Protein AF-A0A3R9S4I0-F1 (afdb_monomer_lite)

Organism: Acinetobacter baumannii (NCBI:txid470)

Structure (mmCIF, N/CA/C/O backbone):
data_AF-A0A3R9S4I0-F1
#
_entry.id   AF-A0A3R9S4I0-F1
#
loop_
_atom_site.group_PDB
_atom_site.id
_atom_site.type_symbol
_atom_site.label_atom_id
_atom_site.label_alt_id
_atom_site.label_comp_id
_atom_site.label_asym_id
_atom_site.label_entity_id
_atom_site.label_seq_id
_atom_site.pdbx_PDB_ins_code
_atom_site.Cartn_x
_atom_site.Cartn_y
_atom_site.Cartn_z
_atom_site.occupancy
_atom_site.B_iso_or_equiv
_atom_site.auth_seq_id
_atom_site.auth_comp_id
_atom_site.auth_asym_id
_atom_site.auth_atom_id
_atom_site.pdbx_PDB_model_num
ATOM 1 N N . VAL A 1 1 ? -3.640 3.268 -1.991 1.00 96.69 1 VAL A N 1
ATOM 2 C CA . VAL A 1 1 ? -4.602 4.396 -2.080 1.00 96.69 1 VAL A CA 1
ATOM 3 C C . VAL A 1 1 ? -4.513 5.235 -0.817 1.00 96.69 1 VAL A C 1
ATOM 5 O O . VAL A 1 1 ? -4.550 4.664 0.266 1.00 96.69 1 VAL A O 1
ATOM 8 N N . VAL A 1 2 ? -4.365 6.554 -0.951 1.00 97.88 2 VAL A N 1
ATOM 9 C CA . VAL A 1 2 ? -4.078 7.468 0.178 1.00 97.88 2 VAL A CA 1
ATOM 10 C C . VAL A 1 2 ? -5.160 8.528 0.419 1.00 97.88 2 VAL A C 1
ATOM 12 O O . VAL A 1 2 ? -5.052 9.306 1.353 1.00 97.88 2 VAL A O 1
ATOM 15 N N . ASN A 1 3 ? -6.200 8.583 -0.416 1.00 97.00 3 ASN A N 1
ATOM 16 C CA . ASN A 1 3 ? -7.254 9.605 -0.363 1.00 97.00 3 ASN A CA 1
ATOM 17 C C . ASN A 1 3 ? -8.606 9.070 0.139 1.00 97.00 3 ASN A C 1
ATOM 19 O O . ASN A 1 3 ? -9.626 9.736 -0.023 1.00 97.00 3 ASN A O 1
ATOM 23 N N . PHE A 1 4 ? -8.641 7.863 0.701 1.00 98.06 4 PHE A N 1
ATOM 24 C CA . PHE A 1 4 ? -9.850 7.365 1.349 1.00 98.06 4 PHE A CA 1
ATOM 25 C C . PHE A 1 4 ? -10.040 8.006 2.727 1.00 98.06 4 PHE A C 1
ATOM 27 O O . PHE A 1 4 ? -9.054 8.371 3.372 1.00 98.06 4 PHE A O 1
ATOM 34 N N . PRO A 1 5 ? -11.291 8.121 3.213 1.00 98.00 5 PRO A N 1
ATOM 35 C CA . PRO A 1 5 ? -11.536 8.422 4.615 1.00 98.00 5 PRO A CA 1
ATOM 36 C C . PRO A 1 5 ? -10.815 7.412 5.512 1.00 98.00 5 PRO A C 1
ATOM 38 O O . PRO A 1 5 ? -10.690 6.235 5.160 1.00 98.00 5 PRO A O 1
ATOM 41 N N . LYS A 1 6 ? -10.367 7.867 6.684 1.00 97.88 6 LYS A N 1
ATOM 42 C CA . LYS A 1 6 ? -9.698 6.998 7.657 1.00 97.88 6 LYS A CA 1
ATOM 43 C C . LYS A 1 6 ? -10.622 5.840 8.045 1.00 97.88 6 LYS A C 1
ATOM 45 O O . LYS A 1 6 ? -11.802 6.053 8.323 1.00 97.88 6 LYS A O 1
ATOM 50 N N . LYS A 1 7 ? -10.088 4.619 8.073 1.00 98.25 7 LYS A N 1
ATOM 51 C CA . LYS A 1 7 ? -10.846 3.398 8.369 1.00 98.25 7 LYS A CA 1
ATOM 52 C C . LYS A 1 7 ? -10.517 2.890 9.769 1.00 98.25 7 LYS A C 1
ATOM 54 O O . LYS A 1 7 ? -9.364 2.572 10.051 1.00 98.25 7 LYS A O 1
ATOM 59 N N . GLN A 1 8 ? -11.529 2.753 10.624 1.00 98.38 8 GLN A N 1
ATOM 60 C CA . GLN A 1 8 ? -11.376 2.099 11.925 1.00 98.38 8 GLN A CA 1
ATOM 61 C C . GLN A 1 8 ? -11.270 0.575 11.745 1.00 98.38 8 GLN A C 1
ATOM 63 O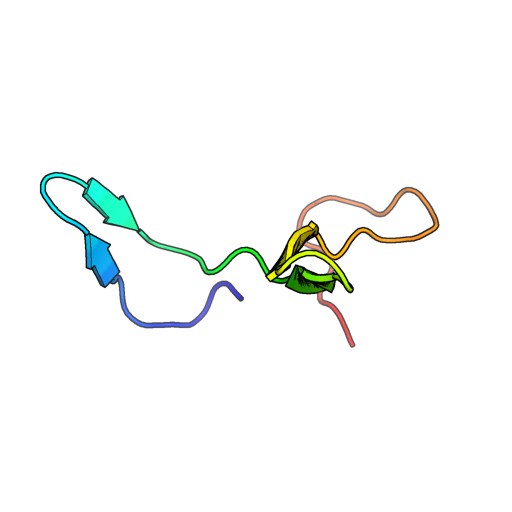 O . GLN A 1 8 ? -12.137 -0.039 11.121 1.00 98.38 8 GLN A O 1
ATOM 68 N N . ILE A 1 9 ? -10.215 -0.037 12.288 1.00 98.06 9 ILE A N 1
ATOM 69 C CA . ILE A 1 9 ? -9.958 -1.484 12.258 1.00 98.06 9 ILE A CA 1
ATOM 70 C C . ILE A 1 9 ? -9.557 -1.927 13.668 1.00 98.06 9 ILE A C 1
ATOM 72 O O . ILE A 1 9 ? -8.403 -1.793 14.080 1.00 98.06 9 ILE A O 1
ATOM 76 N N . GLY A 1 10 ? -10.524 -2.444 14.429 1.00 97.75 10 GLY A N 1
ATOM 77 C CA . GLY A 1 10 ? -10.299 -2.774 15.838 1.00 97.75 10 GLY A CA 1
ATOM 78 C C . GLY A 1 10 ? -9.807 -1.537 16.605 1.00 97.75 10 GLY A C 1
ATOM 79 O O . GLY A 1 10 ? -10.478 -0.510 16.529 1.00 97.75 10 GLY A O 1
ATOM 80 N N . PRO A 1 11 ? -8.657 -1.584 17.304 1.00 98.06 11 PRO A N 1
ATOM 81 C CA . PRO A 1 11 ? -8.094 -0.429 18.009 1.00 98.06 11 PRO A CA 1
ATOM 82 C C . PRO A 1 11 ? -7.275 0.522 17.114 1.00 98.06 11 PRO A C 1
ATOM 84 O O . PRO A 1 11 ? -6.830 1.563 17.588 1.00 98.06 11 PRO A O 1
ATOM 87 N N . ILE A 1 12 ? -7.046 0.183 15.841 1.00 98.38 12 ILE A N 1
ATOM 88 C CA . ILE A 1 12 ? -6.173 0.938 14.933 1.00 98.38 12 ILE A CA 1
ATOM 89 C C . ILE A 1 12 ? -7.015 1.757 13.955 1.00 98.38 12 ILE A C 1
ATOM 91 O O . ILE A 1 12 ? -8.023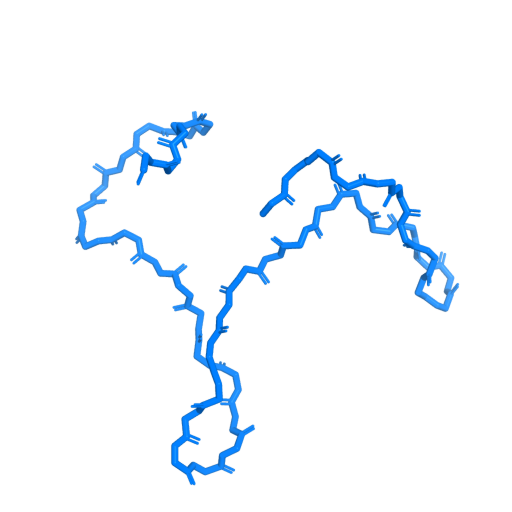 1.287 13.430 1.00 98.38 12 ILE A O 1
ATOM 95 N N . GLN A 1 13 ? -6.560 2.970 13.656 1.00 98.25 13 GLN A N 1
ATOM 96 C CA . GLN A 1 13 ? -7.133 3.814 12.614 1.00 98.25 13 GLN A CA 1
ATOM 97 C C . GLN A 1 13 ? -6.208 3.826 11.389 1.00 98.25 13 GLN A C 1
ATOM 99 O O . GLN A 1 13 ? -5.129 4.410 11.422 1.00 98.25 13 GLN A O 1
ATOM 104 N N . SER A 1 14 ? -6.625 3.168 10.308 1.00 98.25 14 SER A N 1
ATOM 105 C CA . SER A 1 14 ? -5.878 3.084 9.050 1.00 98.25 14 SER A CA 1
ATOM 106 C C . SER A 1 14 ? -6.111 4.325 8.183 1.00 98.25 14 SER A C 1
ATOM 108 O O . SER A 1 14 ? -7.249 4.761 8.002 1.00 98.25 14 SER A O 1
ATOM 110 N N . GLU A 1 15 ? -5.035 4.885 7.632 1.00 98.50 15 GLU A N 1
ATOM 111 C CA . GLU A 1 15 ? -5.065 6.099 6.797 1.00 98.50 15 GLU A CA 1
ATOM 112 C C . GLU A 1 15 ? -4.799 5.818 5.309 1.00 98.50 15 GLU A C 1
ATOM 114 O O . GLU A 1 15 ? -4.895 6.714 4.475 1.00 98.50 15 GLU A O 1
ATOM 119 N N . CYS A 1 16 ? -4.478 4.574 4.949 1.00 97.69 16 CYS A N 1
ATOM 120 C CA . CYS A 1 16 ? -4.217 4.181 3.572 1.00 97.69 16 CYS A CA 1
ATOM 121 C C . CYS A 1 16 ? -4.604 2.720 3.318 1.00 97.69 16 CYS A C 1
ATOM 123 O O . CYS A 1 16 ? -4.591 1.878 4.214 1.00 97.69 16 CYS A O 1
ATOM 125 N N . LEU A 1 17 ? -4.930 2.416 2.063 1.00 97.75 17 LEU A N 1
ATOM 126 C CA . LEU A 1 17 ? -5.130 1.049 1.587 1.00 97.75 17 LEU A CA 1
ATOM 127 C C . LEU A 1 17 ? -3.897 0.606 0.799 1.00 97.75 17 LEU A C 1
ATOM 129 O O . LEU A 1 17 ? -3.625 1.163 -0.271 1.00 97.75 17 LEU A O 1
ATOM 133 N N . VAL A 1 18 ? -3.188 -0.402 1.300 1.00 97.44 18 VAL A N 1
ATOM 134 C CA . VAL A 1 18 ? -2.152 -1.116 0.541 1.00 97.44 18 VAL A CA 1
ATOM 135 C C . VAL A 1 18 ? -2.849 -2.077 -0.423 1.00 97.44 18 VAL A C 1
ATOM 137 O O . VAL A 1 18 ? -3.725 -2.834 -0.016 1.00 97.44 18 VAL A O 1
ATOM 140 N N . THR A 1 19 ? -2.524 -1.991 -1.711 1.00 97.25 19 THR A N 1
ATOM 141 C CA . THR A 1 19 ? -3.222 -2.726 -2.777 1.00 97.25 19 THR A CA 1
ATOM 142 C C . THR A 1 19 ? -2.562 -4.071 -3.067 1.00 97.25 19 THR A C 1
ATOM 144 O O . THR A 1 19 ? -1.338 -4.184 -3.020 1.00 97.25 19 THR A O 1
ATOM 147 N N . GLY A 1 20 ? -3.374 -5.064 -3.421 1.00 97.50 20 GLY A N 1
ATOM 148 C CA . GLY A 1 20 ? -2.935 -6.405 -3.796 1.00 97.50 20 GLY A CA 1
ATOM 149 C C . GLY A 1 20 ? -4.060 -7.204 -4.455 1.00 97.50 20 GLY A C 1
ATOM 150 O O . GLY A 1 20 ? -5.186 -6.713 -4.573 1.00 97.50 20 GLY A O 1
ATOM 151 N N . PHE A 1 21 ? -3.749 -8.433 -4.857 1.00 98.19 21 PHE A N 1
ATOM 152 C CA . PHE A 1 21 ? -4.681 -9.407 -5.434 1.00 98.19 21 PHE A CA 1
ATOM 153 C C . PHE A 1 21 ? -4.676 -10.695 -4.610 1.00 98.19 21 PHE A C 1
ATOM 155 O O . PHE A 1 21 ? -3.686 -10.994 -3.947 1.00 98.19 21 PHE A O 1
ATOM 162 N N . HIS A 1 22 ? -5.750 -11.479 -4.679 1.00 98.25 22 HIS A N 1
ATOM 163 C CA . HIS A 1 22 ? -5.693 -12.864 -4.214 1.00 98.25 22 HIS A CA 1
ATOM 164 C C . HIS A 1 22 ? -4.942 -13.713 -5.246 1.00 98.25 22 HIS A C 1
ATOM 166 O O . HIS A 1 22 ? -5.211 -13.600 -6.445 1.00 98.25 22 HIS A O 1
ATOM 172 N N . ASN A 1 23 ? -4.004 -14.543 -4.796 1.00 97.12 23 ASN A N 1
ATOM 173 C CA . ASN A 1 23 ? -3.362 -15.549 -5.637 1.00 97.12 23 ASN A CA 1
ATOM 174 C C . ASN A 1 23 ? -4.255 -16.803 -5.769 1.00 97.12 23 ASN A C 1
ATOM 176 O O . ASN A 1 23 ? -5.388 -16.833 -5.287 1.00 97.12 23 ASN A O 1
ATOM 180 N N . ALA A 1 24 ? -3.745 -17.843 -6.434 1.00 97.75 24 ALA A N 1
ATOM 181 C CA . ALA A 1 24 ? -4.480 -19.094 -6.637 1.00 97.75 24 ALA A CA 1
ATOM 182 C C . ALA A 1 24 ? -4.841 -19.823 -5.326 1.00 97.75 24 ALA A C 1
ATOM 184 O O . ALA A 1 24 ? -5.838 -20.541 -5.292 1.00 97.75 24 ALA A O 1
ATOM 185 N N . ASP A 1 25 ? -4.072 -19.600 -4.260 1.00 97.81 25 ASP A N 1
ATOM 186 C CA . ASP A 1 25 ? -4.267 -20.203 -2.938 1.00 97.81 25 ASP A CA 1
ATOM 187 C C . ASP A 1 25 ? -5.165 -19.343 -2.022 1.00 97.81 25 ASP A C 1
ATOM 189 O O . ASP A 1 25 ? -5.509 -19.751 -0.914 1.00 97.81 25 ASP A O 1
ATOM 193 N N . GLY A 1 26 ? -5.591 -18.161 -2.489 1.00 97.25 26 GLY A N 1
ATOM 194 C CA . GLY A 1 26 ? -6.405 -17.209 -1.729 1.00 97.25 26 GLY A CA 1
ATOM 195 C C . GLY A 1 26 ? -5.604 -16.243 -0.848 1.00 97.25 26 GLY A C 1
ATOM 196 O O . GLY A 1 26 ? -6.200 -15.371 -0.213 1.00 97.25 26 GLY A O 1
ATOM 197 N N . ASP A 1 27 ? -4.274 -16.343 -0.840 1.00 98.19 27 ASP A N 1
ATOM 198 C CA . ASP A 1 27 ? -3.396 -15.420 -0.122 1.00 98.19 27 ASP A CA 1
ATOM 199 C C . ASP A 1 27 ? -3.293 -14.070 -0.837 1.00 98.19 27 ASP A C 1
ATOM 201 O O . ASP A 1 27 ? -3.458 -13.959 -2.054 1.00 98.19 27 ASP A O 1
ATOM 205 N N . VAL A 1 28 ? -2.969 -13.019 -0.082 1.00 97.88 28 VAL A N 1
ATOM 206 C CA . VAL A 1 28 ? -2.811 -11.667 -0.632 1.00 97.88 28 VAL A CA 1
ATOM 207 C C . VAL A 1 28 ? -1.399 -11.473 -1.190 1.00 97.88 28 VAL A C 1
ATOM 209 O O . VAL A 1 28 ? -0.427 -11.392 -0.440 1.00 97.88 28 VAL A O 1
ATOM 212 N N .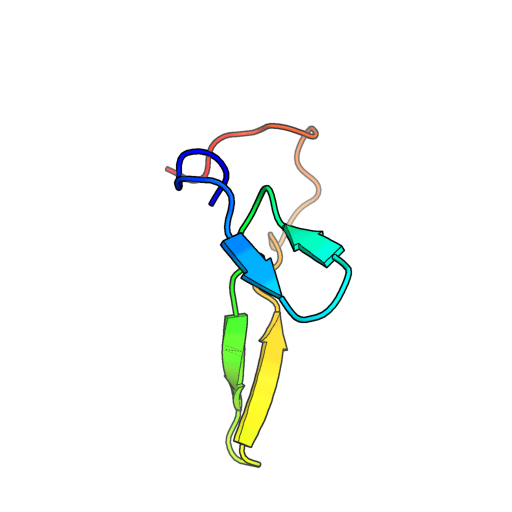 ALA A 1 29 ? -1.295 -11.304 -2.508 1.00 97.81 29 ALA A N 1
ATOM 213 C CA . ALA A 1 29 ? -0.091 -10.856 -3.201 1.00 97.81 29 ALA A CA 1
ATOM 214 C C . ALA A 1 29 ? -0.095 -9.324 -3.343 1.00 97.81 29 ALA A C 1
ATOM 216 O O . ALA A 1 29 ? -1.029 -8.745 -3.904 1.00 97.81 29 ALA A O 1
ATOM 217 N N . LEU A 1 30 ? 0.941 -8.652 -2.832 1.00 97.88 30 LEU A N 1
ATOM 218 C CA . LEU A 1 30 ? 1.033 -7.188 -2.845 1.00 97.88 30 LEU A CA 1
ATOM 219 C C . LEU A 1 30 ? 1.393 -6.644 -4.232 1.00 97.88 30 LEU A C 1
ATOM 221 O O . LEU A 1 30 ? 2.264 -7.183 -4.913 1.00 97.88 30 LEU A O 1
ATOM 225 N N . CYS A 1 31 ? 0.778 -5.522 -4.614 1.00 96.81 31 CYS A N 1
ATOM 226 C CA . CYS A 1 31 ? 1.235 -4.759 -5.771 1.00 96.81 31 CYS A CA 1
ATOM 227 C C . CYS A 1 31 ? 2.559 -4.068 -5.431 1.00 96.81 31 CYS A C 1
ATOM 229 O O . CYS A 1 31 ? 2.618 -3.270 -4.492 1.00 96.81 31 CYS A O 1
ATOM 231 N N . ILE A 1 32 ? 3.589 -4.323 -6.231 1.00 96.12 32 ILE A N 1
ATOM 232 C CA . ILE A 1 32 ? 4.888 -3.655 -6.149 1.00 96.12 32 ILE A CA 1
ATOM 233 C C . ILE A 1 32 ? 5.260 -3.100 -7.528 1.00 96.12 32 ILE A C 1
ATOM 235 O O . ILE A 1 32 ? 4.881 -3.698 -8.538 1.00 96.12 32 ILE A O 1
ATOM 239 N N . PRO A 1 33 ? 5.960 -1.957 -7.605 1.00 96.44 33 PRO A N 1
ATOM 240 C CA . PRO A 1 33 ? 6.533 -1.514 -8.865 1.0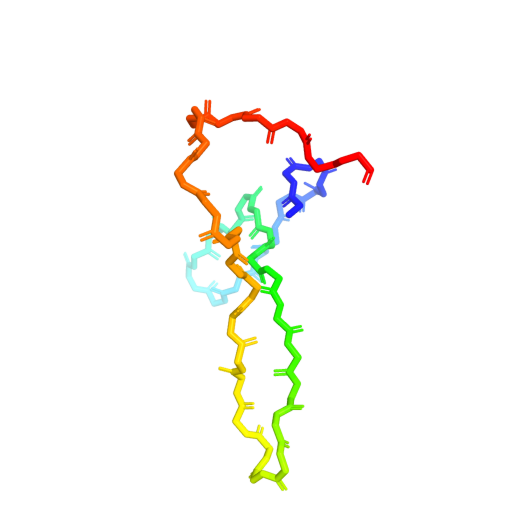0 96.44 33 PRO A CA 1
ATOM 241 C C . PRO A 1 33 ? 7.656 -2.474 -9.279 1.00 96.44 33 PRO A C 1
ATOM 243 O O . PRO A 1 33 ? 8.385 -2.987 -8.433 1.00 96.44 33 PRO A O 1
ATOM 246 N N . GLU A 1 34 ? 7.797 -2.711 -10.581 1.00 97.25 34 GLU A N 1
ATOM 247 C CA . GLU A 1 34 ? 8.879 -3.546 -11.125 1.00 97.25 34 GLU A CA 1
ATOM 248 C C . GLU A 1 34 ? 10.262 -2.913 -10.904 1.00 97.25 34 GLU A C 1
ATOM 250 O O . GLU A 1 34 ? 11.243 -3.612 -10.663 1.00 97.25 34 GLU A O 1
ATOM 255 N N . PHE 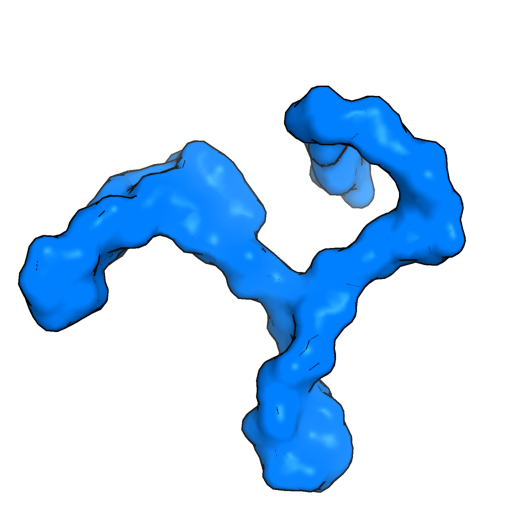A 1 35 ? 10.327 -1.581 -10.938 1.00 96.94 35 PHE A N 1
ATOM 256 C CA . PHE A 1 35 ? 11.548 -0.806 -10.742 1.00 96.94 35 PHE A CA 1
ATOM 257 C C . PHE A 1 35 ? 11.455 0.050 -9.481 1.00 96.94 35 PHE A C 1
ATOM 259 O O . PHE A 1 35 ? 10.363 0.419 -9.042 1.00 96.94 35 PHE A O 1
ATOM 266 N N . GLU A 1 36 ? 12.607 0.421 -8.924 1.00 97.12 36 GLU A N 1
ATOM 267 C CA . GLU A 1 36 ? 12.643 1.429 -7.868 1.00 97.12 36 GLU A CA 1
ATOM 268 C C . GLU A 1 36 ? 12.070 2.7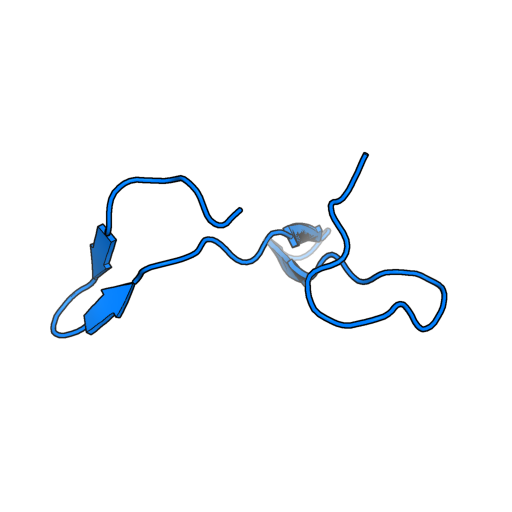54 -8.378 1.00 97.12 36 GLU A C 1
ATOM 270 O O . GLU A 1 36 ? 12.431 3.259 -9.442 1.00 97.12 36 GLU A O 1
ATOM 275 N N . VAL A 1 37 ? 11.170 3.331 -7.587 1.00 96.81 37 VAL A N 1
ATOM 276 C CA . VAL A 1 37 ? 10.549 4.627 -7.853 1.00 96.81 37 VAL A CA 1
ATOM 277 C C . VAL A 1 37 ? 10.643 5.494 -6.598 1.00 96.81 37 VAL A C 1
ATOM 279 O O . VAL A 1 37 ? 10.585 4.962 -5.485 1.00 96.81 37 VAL A O 1
ATOM 282 N N . PRO A 1 38 ? 10.755 6.827 -6.729 1.00 98.19 38 PRO A N 1
ATOM 283 C CA . PRO A 1 38 ? 10.734 7.717 -5.574 1.00 98.19 38 PRO A CA 1
ATOM 284 C C . PRO A 1 38 ? 9.471 7.535 -4.723 1.00 98.19 38 PRO A C 1
ATOM 286 O O . PRO A 1 38 ? 8.362 7.372 -5.247 1.00 98.19 38 PRO A O 1
ATOM 289 N N . LEU A 1 39 ? 9.623 7.618 -3.400 1.00 97.31 39 LEU A N 1
ATOM 290 C CA . LEU A 1 39 ? 8.494 7.545 -2.472 1.00 97.31 39 LEU A CA 1
ATOM 291 C C . LEU A 1 39 ? 7.487 8.670 -2.742 1.00 97.31 39 LEU A C 1
ATOM 293 O O . LEU A 1 39 ? 7.859 9.821 -2.953 1.00 97.31 39 LEU A O 1
ATOM 297 N N . GLY A 1 40 ? 6.197 8.330 -2.718 1.00 96.69 40 GLY A N 1
ATOM 298 C CA . GLY A 1 40 ? 5.110 9.276 -2.989 1.00 96.69 40 GLY A CA 1
ATOM 299 C C . GLY A 1 40 ? 4.783 9.472 -4.473 1.00 96.69 40 GLY A C 1
ATOM 300 O O . GLY A 1 40 ? 3.847 10.208 -4.784 1.00 96.69 40 GLY A O 1
ATOM 301 N N . THR A 1 41 ? 5.490 8.795 -5.387 1.00 97.12 41 THR A N 1
ATOM 302 C CA . THR A 1 41 ? 5.127 8.769 -6.812 1.00 97.12 41 THR A CA 1
ATOM 303 C C . THR A 1 41 ? 3.688 8.279 -6.990 1.00 97.12 41 THR A C 1
ATOM 305 O O . THR A 1 41 ? 3.291 7.244 -6.450 1.00 97.12 41 THR A O 1
ATOM 308 N N . LYS A 1 42 ? 2.888 9.035 -7.749 1.00 95.19 42 LYS A N 1
ATOM 309 C CA . LYS A 1 42 ? 1.505 8.671 -8.057 1.00 95.19 42 LYS A CA 1
ATOM 310 C C . LYS A 1 42 ? 1.492 7.551 -9.097 1.00 95.19 42 LYS A C 1
ATOM 312 O O . LYS A 1 42 ? 2.076 7.703 -10.164 1.00 95.19 42 LYS A O 1
ATOM 317 N N . LEU A 1 43 ? 0.779 6.468 -8.794 1.00 92.75 43 LEU A N 1
ATOM 318 C CA . LEU A 1 43 ? 0.420 5.461 -9.790 1.00 92.75 43 LEU A CA 1
ATOM 319 C C . LEU A 1 43 ? -0.534 6.105 -10.811 1.00 92.75 43 LEU A C 1
ATOM 321 O O . LEU A 1 43 ? -1.575 6.639 -10.407 1.00 92.75 43 LEU A O 1
ATOM 325 N N . LEU A 1 44 ? -0.127 6.126 -12.082 1.00 89.25 44 LEU A N 1
ATOM 326 C CA . LEU A 1 44 ? -0.874 6.715 -13.199 1.00 89.25 44 LEU A CA 1
ATOM 327 C C . LEU A 1 44 ? -1.859 5.719 -13.810 1.00 89.25 44 LEU A C 1
ATOM 329 O O . LEU A 1 44 ? -1.510 4.521 -13.877 1.00 89.25 44 LEU A O 1
#

Secondary structure (DSSP, 8-state):
--SSPPEEETTEEE-----EEE-TTS-EEEP--SS---TTPPP-

pLDDT: mean 97.25, std 1.57, range [89.25, 98.5]

Foldseek 3Di:
DQPDDWDDDPPDTHRDDFDFDQDPVRDTDGDDDPDDDDPPDDDD

Radius of gyration: 13.2 Å; chains: 1; bounding box: 24×30×31 Å

Sequence (44 aa):
VVNFPKKQIGPIQSECLVTGFHNADGDVALCIPEFEVPLGTKLL

InterPro domains:
  IPR012340 Nucleic acid-binding, OB-fold [G3DSA:2.40.50.140] (1-44)
  IPR012340 Nucleic acid-binding, OB-fold [SSF50249] (1-43)